Protein AF-A0A7X0C9V2-F1 (afdb_monomer)

Solvent-accessible surface area (backbone atoms only — not comparable to full-atom values): 4801 Å² total; per-residue (Å²): 130,86,84,78,96,76,79,85,66,94,59,49,65,71,46,71,50,81,74,87,59,64,92,68,77,88,78,78,70,92,72,70,63,44,61,44,33,38,36,44,26,69,55,99,90,50,77,48,92,43,62,55,89,8,38,36,39,35,31,33,35,81,86,70,82,48,79,47,77,50,68,44,48,114

Organism: NCBI:txid1124761

Structure (mmCIF, N/CA/C/O backbone):
data_AF-A0A7X0C9V2-F1
#
_entry.id   AF-A0A7X0C9V2-F1
#
loop_
_atom_site.group_PDB
_atom_site.id
_atom_site.type_symbol
_atom_site.label_atom_id
_atom_site.label_alt_id
_atom_site.label_comp_id
_atom_site.label_asym_id
_atom_site.label_entity_id
_atom_site.label_seq_id
_atom_site.pdbx_PDB_ins_code
_atom_site.Cartn_x
_atom_site.Cartn_y
_atom_site.Cartn_z
_atom_site.occupancy
_atom_site.B_iso_or_equiv
_atom_site.auth_seq_id
_atom_site.auth_comp_id
_atom_site.auth_asym_id
_atom_site.auth_atom_id
_atom_site.pdbx_PDB_model_num
ATOM 1 N N . MET A 1 1 ? -6.012 15.019 -28.547 1.00 34.38 1 MET A N 1
ATOM 2 C CA . MET A 1 1 ? -6.906 14.000 -27.958 1.00 34.38 1 MET A CA 1
ATOM 3 C C . MET A 1 1 ? -6.071 13.241 -26.941 1.00 34.38 1 MET A C 1
ATOM 5 O O . MET A 1 1 ? -5.053 12.719 -27.382 1.00 34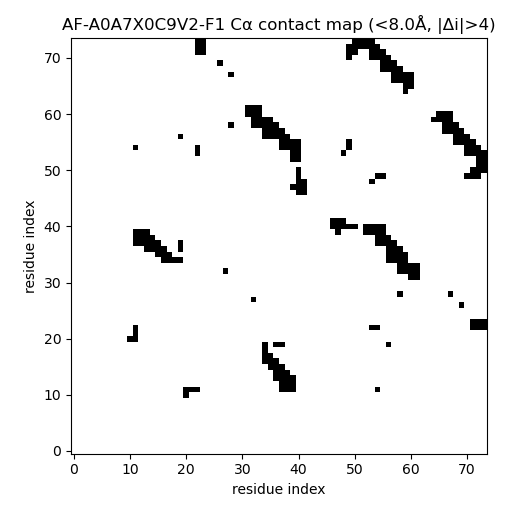.38 1 MET A O 1
ATOM 9 N N . PRO A 1 2 ? -6.370 13.241 -25.630 1.00 38.31 2 PRO A N 1
ATOM 10 C CA . PRO A 1 2 ? -5.587 12.426 -24.712 1.00 38.31 2 PRO A CA 1
ATOM 11 C C . PRO A 1 2 ? -5.926 10.957 -24.982 1.00 38.31 2 PRO A C 1
ATOM 13 O O . PRO A 1 2 ? -7.092 10.613 -25.192 1.00 38.31 2 PRO A O 1
ATOM 16 N N . ALA A 1 3 ? -4.893 10.127 -25.090 1.00 41.97 3 ALA A N 1
ATOM 17 C CA . ALA A 1 3 ? -5.035 8.713 -25.384 1.00 41.97 3 ALA A CA 1
ATOM 18 C C . ALA A 1 3 ? -5.756 8.004 -24.230 1.00 41.97 3 ALA A C 1
ATOM 20 O O . ALA A 1 3 ? -5.469 8.210 -23.055 1.00 41.97 3 ALA A O 1
ATOM 21 N N . SER A 1 4 ? -6.727 7.178 -24.595 1.00 57.34 4 SER A N 1
ATOM 22 C CA . SER A 1 4 ? -7.461 6.292 -23.707 1.00 57.34 4 SER A CA 1
ATOM 23 C C . SER A 1 4 ? -6.625 5.054 -23.354 1.00 57.34 4 SER A C 1
ATOM 25 O O . SER A 1 4 ? -6.205 4.330 -24.252 1.00 57.34 4 SER A O 1
ATOM 27 N N . HIS A 1 5 ? -6.477 4.783 -22.055 1.00 45.72 5 HIS A N 1
ATOM 28 C CA . HIS A 1 5 ? -6.252 3.469 -21.422 1.00 45.72 5 HIS A CA 1
ATOM 29 C C . HIS A 1 5 ? -4.954 2.668 -21.694 1.00 45.72 5 HIS A C 1
ATOM 31 O O . HIS A 1 5 ? -4.821 1.589 -21.131 1.00 45.72 5 HIS A O 1
ATOM 37 N N . ALA A 1 6 ? -3.984 3.128 -22.488 1.00 41.75 6 ALA A N 1
ATOM 38 C CA . ALA A 1 6 ? -2.820 2.290 -22.823 1.00 41.75 6 ALA A CA 1
ATOM 39 C C . ALA A 1 6 ? -1.489 3.055 -22.880 1.00 41.75 6 ALA A C 1
ATOM 41 O O . ALA A 1 6 ? -0.875 3.174 -23.936 1.00 41.75 6 ALA A O 1
ATOM 42 N N . GLU A 1 7 ? -1.025 3.517 -21.724 1.00 42.56 7 GLU A N 1
ATOM 43 C CA . GLU A 1 7 ? 0.405 3.543 -21.410 1.00 42.56 7 GLU A CA 1
ATOM 44 C C . GLU A 1 7 ? 0.574 2.510 -20.294 1.00 42.56 7 GLU A C 1
ATOM 46 O O . GLU A 1 7 ? 0.254 2.779 -19.141 1.00 42.56 7 GLU A O 1
ATOM 51 N N . LEU A 1 8 ? 0.908 1.267 -20.653 1.00 43.88 8 LEU A N 1
ATOM 52 C CA . LEU A 1 8 ? 1.084 0.179 -19.689 1.00 43.88 8 LEU A CA 1
ATOM 53 C C . LEU A 1 8 ? 2.408 0.390 -18.944 1.00 43.88 8 LEU A C 1
ATOM 55 O O . LEU A 1 8 ? 3.397 -0.282 -19.229 1.00 43.88 8 LEU A O 1
ATOM 59 N N . GLY A 1 9 ? 2.425 1.342 -18.011 1.00 50.91 9 GLY A N 1
ATOM 60 C CA . GLY A 1 9 ? 3.283 1.224 -16.839 1.00 50.91 9 GLY A CA 1
ATOM 61 C C . GLY A 1 9 ? 2.923 -0.077 -16.125 1.00 50.91 9 GLY A C 1
ATOM 62 O O . GLY A 1 9 ? 1.77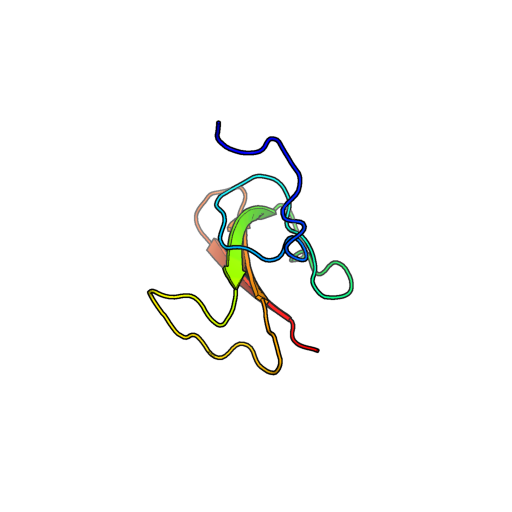7 -0.531 -16.186 1.00 50.91 9 GLY A O 1
ATOM 63 N N . GLU A 1 10 ? 3.885 -0.713 -15.470 1.00 62.75 10 GLU A N 1
ATOM 64 C CA . GLU A 1 10 ? 3.757 -2.052 -14.875 1.00 62.75 10 GLU A CA 1
ATOM 65 C C . GLU A 1 10 ? 2.758 -2.121 -13.689 1.00 62.75 10 GLU A C 1
ATOM 67 O O . GLU A 1 10 ? 2.663 -3.114 -12.974 1.00 62.75 10 GLU A O 1
ATOM 72 N N . GLY A 1 11 ? 1.947 -1.076 -13.500 1.00 81.31 11 GLY A N 1
ATOM 73 C CA . GLY A 1 11 ? 0.916 -0.973 -12.479 1.00 81.31 11 GLY A CA 1
ATOM 74 C C . GLY A 1 11 ? 1.469 -0.598 -11.107 1.00 81.31 11 GLY A C 1
ATOM 75 O O . GLY A 1 11 ? 0.717 -0.627 -10.134 1.00 81.31 11 GLY A O 1
ATOM 76 N N . TRP A 1 12 ? 2.738 -0.209 -11.007 1.00 88.62 12 TRP A N 1
ATOM 77 C CA . TRP A 1 12 ? 3.382 0.149 -9.740 1.00 88.62 12 TRP A CA 1
ATOM 78 C C . TRP A 1 12 ? 3.374 1.645 -9.415 1.00 88.62 12 TRP A C 1
ATOM 80 O O . TRP A 1 12 ? 3.853 2.028 -8.351 1.00 88.62 12 TRP A O 1
ATOM 90 N N . ASP A 1 13 ? 2.717 2.461 -10.243 1.00 90.31 13 ASP A N 1
ATOM 91 C CA . ASP A 1 13 ? 2.590 3.904 -10.026 1.00 90.31 13 ASP A CA 1
ATOM 92 C C . ASP A 1 13 ? 2.020 4.262 -8.646 1.00 90.31 13 ASP A C 1
ATOM 94 O O . ASP A 1 13 ? 1.197 3.543 -8.055 1.00 90.31 13 ASP A O 1
ATOM 98 N N . ASN A 1 14 ? 2.384 5.458 -8.193 1.00 93.31 14 ASN A N 1
ATOM 99 C CA . ASN A 1 14 ? 1.873 6.079 -6.979 1.00 93.31 14 ASN A CA 1
ATOM 100 C C . ASN A 1 14 ? 0.344 6.174 -6.996 1.00 93.31 14 ASN A C 1
ATOM 102 O O . ASN A 1 14 ? -0.251 6.756 -7.904 1.00 93.31 14 ASN A O 1
ATOM 106 N N . ARG A 1 15 ? -0.318 5.644 -5.962 1.00 93.81 15 ARG A N 1
ATOM 107 C CA . ARG A 1 15 ? -1.785 5.727 -5.841 1.00 93.81 15 ARG A CA 1
ATOM 108 C C . ARG A 1 15 ? -2.267 5.659 -4.404 1.00 93.81 15 ARG A C 1
ATOM 110 O O . ARG A 1 15 ? -1.602 5.108 -3.531 1.00 93.81 15 ARG A O 1
ATOM 117 N N . LEU A 1 16 ? -3.488 6.153 -4.211 1.00 95.56 16 LEU A N 1
ATOM 118 C CA . LEU A 1 16 ? -4.261 6.043 -2.979 1.00 95.56 16 LEU A CA 1
ATOM 119 C C . LEU A 1 16 ? -5.484 5.141 -3.209 1.00 95.56 16 LEU A C 1
ATOM 121 O O . LEU A 1 16 ? -6.214 5.318 -4.184 1.00 95.56 16 LEU A O 1
ATOM 125 N N . GLY A 1 17 ? -5.741 4.227 -2.278 1.00 92.75 17 GLY A N 1
ATOM 126 C CA . GLY A 1 17 ? -6.893 3.330 -2.261 1.00 92.75 17 GLY A CA 1
ATOM 127 C C . GLY A 1 17 ? -6.896 2.267 -3.364 1.00 92.75 17 GLY A C 1
ATOM 128 O O . GLY A 1 17 ? -5.935 2.094 -4.110 1.00 92.75 17 GLY A O 1
ATOM 129 N N . GLY A 1 18 ? -8.008 1.533 -3.456 1.00 93.31 18 GLY A N 1
ATOM 130 C CA . GLY A 1 18 ? -8.163 0.416 -4.388 1.00 93.31 18 GLY A CA 1
ATOM 131 C C . GLY A 1 18 ? -7.485 -0.857 -3.883 1.00 93.31 18 GLY A C 1
ATOM 132 O O . GLY A 1 18 ? -7.578 -1.187 -2.701 1.00 93.31 18 GLY A O 1
ATOM 133 N N . SER A 1 19 ? -6.822 -1.574 -4.786 1.00 93.88 19 SER A N 1
ATOM 134 C CA . SER A 1 19 ? -6.061 -2.784 -4.468 1.00 93.88 19 SER A CA 1
ATOM 135 C C . SER A 1 19 ? -4.590 -2.587 -4.840 1.00 93.88 19 SER A C 1
ATOM 137 O O . SER A 1 19 ? -4.312 -1.952 -5.865 1.00 93.88 19 SER A O 1
ATOM 139 N N . PRO A 1 20 ? -3.652 -3.115 -4.034 1.00 95.25 20 PRO A N 1
ATOM 140 C CA . PRO A 1 20 ? -2.237 -3.062 -4.367 1.00 95.25 20 PRO A CA 1
ATOM 141 C C . PRO A 1 20 ? -1.978 -3.825 -5.665 1.00 95.25 20 PRO A C 1
ATOM 143 O O . PRO A 1 20 ? -2.575 -4.871 -5.918 1.00 95.25 20 PRO A O 1
ATOM 146 N N . THR A 1 21 ? -1.076 -3.304 -6.489 1.00 95.12 21 THR A N 1
ATOM 147 C CA . THR A 1 21 ? -0.433 -4.096 -7.541 1.00 95.12 21 THR A CA 1
ATOM 148 C C . THR A 1 21 ? 0.889 -4.590 -6.987 1.00 95.12 21 THR A C 1
ATOM 150 O O . THR A 1 21 ? 1.807 -3.801 -6.807 1.00 95.12 21 THR A O 1
ATOM 153 N N . TRP A 1 22 ? 0.959 -5.875 -6.651 1.00 94.88 22 TRP A N 1
ATOM 154 C CA . TRP A 1 22 ? 2.148 -6.461 -6.041 1.00 94.88 22 TRP A CA 1
ATOM 155 C C . TRP A 1 22 ? 3.304 -6.543 -7.042 1.00 94.88 22 TRP A C 1
ATOM 157 O O . TRP A 1 22 ? 3.096 -6.846 -8.217 1.00 94.88 22 TRP A O 1
ATOM 167 N N . LEU A 1 23 ? 4.520 -6.249 -6.577 1.00 94.25 23 LEU A N 1
ATOM 168 C CA . LEU A 1 23 ? 5.752 -6.415 -7.355 1.00 94.25 23 LEU A CA 1
ATOM 169 C C . LEU A 1 23 ? 6.142 -7.899 -7.420 1.00 94.25 23 LEU A C 1
ATOM 171 O O . LEU A 1 23 ? 6.615 -8.384 -8.445 1.00 94.25 23 LEU A O 1
ATOM 175 N N . ARG A 1 24 ? 5.930 -8.623 -6.316 1.00 92.94 24 ARG A N 1
ATOM 176 C CA . ARG A 1 24 ? 6.152 -10.066 -6.185 1.00 92.94 24 ARG A CA 1
ATOM 177 C C . ARG A 1 24 ? 4.857 -10.760 -5.747 1.00 92.94 24 ARG A C 1
ATOM 179 O O . ARG A 1 24 ? 3.782 -10.440 -6.246 1.00 92.94 24 ARG A O 1
ATOM 186 N N . ASP A 1 25 ? 4.963 -11.728 -4.841 1.00 95.88 25 ASP A N 1
ATOM 187 C CA . ASP A 1 25 ? 3.818 -12.397 -4.234 1.00 95.88 25 ASP A CA 1
ATOM 188 C C . ASP A 1 25 ? 3.059 -11.451 -3.291 1.00 95.88 25 ASP A C 1
ATOM 190 O O . ASP A 1 25 ? 3.617 -10.488 -2.752 1.00 95.88 25 ASP A O 1
ATOM 194 N N . GLU A 1 26 ? 1.776 -11.740 -3.077 1.00 95.94 26 GLU A N 1
ATOM 195 C CA . GLU A 1 26 ? 0.941 -10.956 -2.171 1.00 95.94 26 GLU A CA 1
ATOM 196 C C . GLU A 1 26 ? 1.455 -11.046 -0.730 1.00 95.94 26 GLU A C 1
ATOM 198 O O . GLU A 1 26 ? 1.667 -12.137 -0.197 1.00 95.94 26 GLU A O 1
ATOM 203 N N . GLU A 1 27 ? 1.597 -9.898 -0.068 1.00 95.38 27 GLU A N 1
ATOM 204 C CA . GLU A 1 27 ? 2.107 -9.826 1.304 1.00 95.38 27 GLU A CA 1
ATOM 205 C C . GLU A 1 27 ? 1.236 -8.914 2.171 1.00 95.38 27 GLU A C 1
ATOM 207 O O . GLU A 1 27 ? 1.648 -7.868 2.678 1.00 95.38 27 GLU A O 1
ATOM 212 N N . TYR A 1 28 ? -0.026 -9.309 2.333 1.00 95.38 28 TYR A N 1
ATOM 213 C CA . TYR A 1 28 ? -0.929 -8.616 3.244 1.00 95.38 28 TYR A CA 1
ATOM 214 C C . TYR A 1 28 ? -0.499 -8.821 4.705 1.00 95.38 28 TYR A C 1
ATOM 216 O O . TYR A 1 28 ? -0.180 -9.946 5.107 1.00 95.38 28 TYR A O 1
ATOM 224 N N . PRO A 1 29 ? -0.555 -7.776 5.551 1.00 94.62 29 PRO A N 1
ATOM 225 C CA . PRO A 1 29 ? -0.385 -7.958 6.983 1.00 94.62 29 PRO A CA 1
ATOM 226 C C . PRO A 1 29 ? -1.454 -8.902 7.547 1.00 94.62 29 PRO A C 1
ATOM 228 O O . PRO A 1 29 ? -2.624 -8.829 7.177 1.00 94.62 29 PRO A O 1
ATOM 231 N N . LEU A 1 30 ? -1.074 -9.758 8.500 1.00 93.62 30 LEU A N 1
ATOM 232 C CA . LEU A 1 30 ? -2.031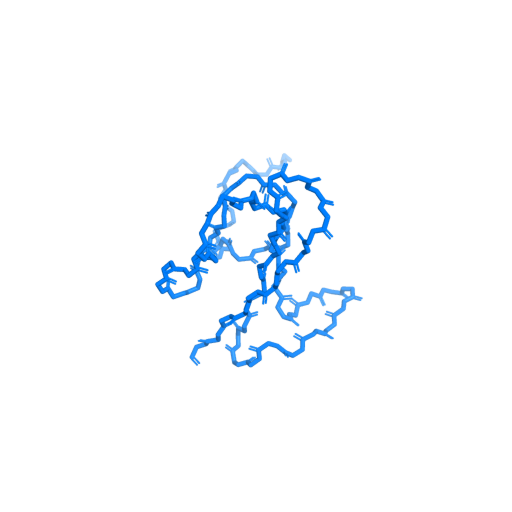 -10.646 9.166 1.00 93.62 30 LEU A CA 1
ATOM 233 C C . LEU A 1 30 ? -3.090 -9.838 9.937 1.00 93.62 30 LEU A C 1
ATOM 235 O O . LEU A 1 30 ? -2.746 -8.993 10.775 1.00 93.62 30 LEU A O 1
ATOM 239 N N . GLY A 1 31 ? -4.364 -10.151 9.693 1.00 93.31 31 GLY A N 1
ATOM 240 C CA . GLY A 1 31 ? -5.527 -9.528 10.329 1.00 93.31 31 GLY A CA 1
ATOM 241 C C . GLY A 1 31 ? -6.386 -8.728 9.350 1.00 93.31 31 GLY A C 1
ATOM 242 O O . GLY A 1 31 ? -6.219 -8.834 8.138 1.00 93.31 31 GLY A O 1
ATOM 243 N N . ASP A 1 32 ? -7.300 -7.928 9.894 1.00 95.38 32 ASP A N 1
ATOM 244 C CA . ASP A 1 32 ? -8.188 -7.068 9.109 1.00 95.38 32 ASP A CA 1
ATOM 245 C C . ASP A 1 32 ? -7.511 -5.714 8.848 1.00 95.38 32 ASP A C 1
ATOM 247 O O . ASP A 1 32 ? -7.436 -4.842 9.724 1.00 95.38 32 ASP A O 1
ATOM 251 N N . TRP A 1 33 ? -6.981 -5.569 7.635 1.00 97.12 33 TRP A N 1
ATOM 252 C CA . TRP A 1 33 ? -6.229 -4.401 7.186 1.00 97.12 33 TRP A CA 1
ATOM 253 C C . TRP A 1 33 ? -6.820 -3.848 5.897 1.00 97.12 33 TRP A C 1
ATOM 255 O O . TRP A 1 33 ? -7.120 -4.586 4.962 1.00 97.12 33 TRP A O 1
ATOM 265 N N . THR A 1 34 ? -6.944 -2.525 5.828 1.00 97.06 34 THR A N 1
ATOM 266 C CA . THR A 1 34 ? -7.358 -1.817 4.615 1.00 97.06 34 THR A CA 1
ATOM 267 C C . THR A 1 34 ? -6.132 -1.262 3.909 1.00 97.06 34 THR A C 1
ATOM 269 O O . THR A 1 34 ? -5.327 -0.560 4.520 1.00 97.06 34 THR A O 1
ATOM 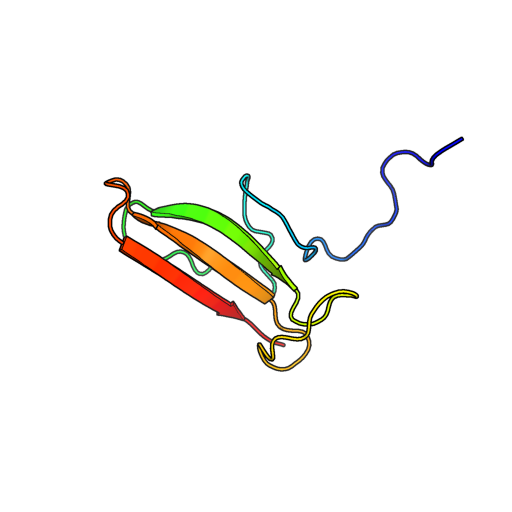272 N N . PHE A 1 35 ? -5.993 -1.556 2.618 1.00 97.75 35 PHE A N 1
ATOM 273 C CA . PHE A 1 35 ? -4.979 -0.925 1.779 1.00 97.75 35 PHE A CA 1
ATOM 274 C C . PHE A 1 35 ? -5.259 0.575 1.634 1.00 97.75 35 PHE A C 1
ATOM 276 O O . PHE A 1 35 ? -6.382 0.974 1.319 1.00 97.75 35 PHE A O 1
ATOM 283 N N . LEU A 1 36 ? -4.237 1.402 1.851 1.00 97.88 36 LEU A N 1
ATOM 284 C CA . LEU A 1 36 ? -4.342 2.854 1.742 1.00 97.88 36 LEU A CA 1
ATOM 285 C C . LEU A 1 36 ? -3.601 3.425 0.546 1.00 97.88 36 LEU A C 1
ATOM 287 O O . LEU A 1 36 ? -4.115 4.355 -0.067 1.00 97.88 36 LEU A O 1
ATOM 291 N N . PHE A 1 37 ? -2.394 2.948 0.249 1.00 96.94 37 PHE A N 1
ATOM 292 C CA . PHE A 1 37 ? -1.576 3.525 -0.813 1.0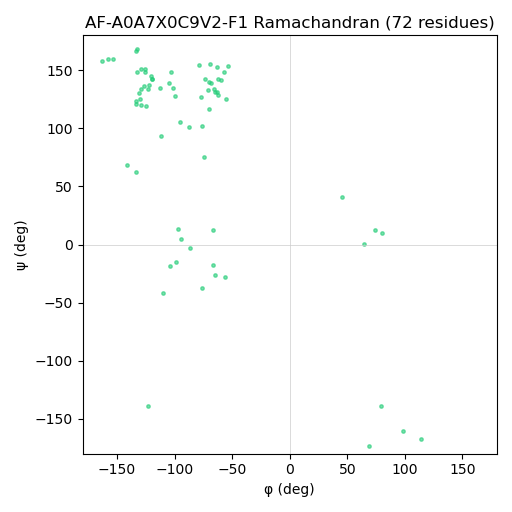0 96.94 37 PHE A CA 1
ATOM 293 C C . PHE A 1 37 ? -0.444 2.597 -1.245 1.00 96.94 37 PHE A C 1
ATOM 295 O O . PHE A 1 37 ? -0.002 1.754 -0.465 1.00 96.94 37 PHE A O 1
ATOM 302 N N . GLN A 1 38 ? 0.066 2.805 -2.458 1.00 96.38 38 GLN A N 1
ATOM 303 C CA . GLN A 1 38 ? 1.372 2.291 -2.884 1.00 96.38 38 GLN A CA 1
ATOM 304 C C . GLN A 1 38 ? 2.241 3.435 -3.409 1.00 96.38 38 GLN A C 1
ATOM 306 O O . GLN A 1 38 ? 1.708 4.433 -3.906 1.00 96.38 38 GLN A O 1
ATOM 311 N N . LEU A 1 39 ? 3.555 3.273 -3.270 1.00 95.56 39 LEU A N 1
ATOM 312 C CA . LEU A 1 39 ? 4.577 4.214 -3.715 1.00 95.56 39 LEU A CA 1
ATOM 313 C C . LEU A 1 39 ? 5.653 3.485 -4.519 1.00 95.56 39 LEU A C 1
ATOM 315 O O . LEU A 1 39 ? 6.213 2.500 -4.038 1.00 95.56 39 LEU A O 1
ATOM 319 N N . GLU A 1 40 ? 5.977 4.004 -5.694 1.00 92.25 40 GLU A N 1
ATOM 320 C CA . GLU A 1 40 ? 7.178 3.634 -6.437 1.00 92.25 40 GLU A CA 1
ATOM 321 C C . GLU A 1 40 ? 8.417 4.243 -5.757 1.00 92.25 40 GLU A C 1
ATOM 323 O O . GLU A 1 40 ? 8.381 5.363 -5.253 1.00 92.25 40 GLU A O 1
ATOM 328 N N . GLY A 1 41 ? 9.540 3.521 -5.719 1.00 87.94 41 GLY A N 1
ATOM 329 C CA . GLY A 1 41 ? 10.766 4.022 -5.084 1.00 87.94 41 GLY A CA 1
ATOM 330 C C . GLY A 1 41 ? 11.409 5.228 -5.785 1.00 87.94 41 GLY A C 1
ATOM 331 O O . GLY A 1 41 ? 12.221 5.939 -5.184 1.00 87.94 41 GLY A O 1
ATOM 332 N N . ARG A 1 42 ? 11.057 5.486 -7.047 1.00 84.31 42 ARG A N 1
ATOM 333 C CA . ARG A 1 42 ? 11.541 6.633 -7.819 1.00 84.31 42 ARG A CA 1
ATOM 334 C C . ARG A 1 42 ? 10.386 7.312 -8.532 1.00 84.31 42 ARG A C 1
ATOM 336 O O . ARG A 1 42 ? 9.743 6.709 -9.373 1.00 84.31 42 ARG A O 1
ATOM 343 N N . ASP A 1 43 ? 10.189 8.582 -8.224 1.00 80.62 43 ASP A N 1
ATOM 344 C CA . ASP A 1 43 ? 9.222 9.454 -8.879 1.00 80.62 43 ASP A CA 1
ATOM 345 C C . ASP A 1 43 ? 9.909 10.784 -9.238 1.00 80.62 43 ASP A C 1
ATOM 347 O O . ASP A 1 43 ? 11.024 11.068 -8.793 1.00 80.62 43 ASP A O 1
ATOM 351 N N . GLU A 1 44 ? 9.268 11.627 -10.049 1.00 84.31 44 GLU A N 1
ATOM 352 C CA . GLU A 1 44 ? 9.818 12.942 -10.392 1.00 84.31 44 GLU A CA 1
ATOM 353 C C . GLU A 1 44 ? 9.924 13.889 -9.180 1.00 84.31 44 GLU A C 1
ATOM 355 O O . GLU A 1 44 ? 10.776 14.782 -9.165 1.00 84.31 44 GLU A O 1
ATOM 360 N N . PHE A 1 45 ? 9.091 13.694 -8.149 1.00 86.38 45 PHE A N 1
ATOM 361 C CA . PHE A 1 45 ? 9.035 14.570 -6.975 1.00 86.38 45 PHE A CA 1
ATOM 362 C C . PHE A 1 45 ? 9.815 14.054 -5.766 1.00 86.38 45 PHE A C 1
ATOM 364 O O . PHE A 1 45 ? 10.045 14.818 -4.822 1.00 86.38 45 PHE A O 1
ATOM 371 N N . TYR A 1 46 ? 10.198 12.777 -5.754 1.00 87.25 46 TYR A N 1
ATOM 372 C CA . TYR A 1 46 ? 10.869 12.168 -4.613 1.00 87.25 46 TYR A CA 1
ATOM 373 C C . TYR A 1 46 ? 11.673 10.921 -4.993 1.00 87.25 46 TYR A C 1
ATOM 375 O O . TYR A 1 46 ? 11.406 10.244 -5.980 1.00 87.25 46 TYR A O 1
ATOM 383 N N . GLU A 1 47 ? 12.626 10.572 -4.131 1.00 88.31 47 GLU A N 1
ATOM 384 C CA . GLU A 1 47 ? 13.337 9.299 -4.195 1.00 88.31 47 GLU A CA 1
ATOM 385 C C . GLU A 1 47 ? 13.303 8.641 -2.813 1.00 88.31 47 GLU A C 1
ATOM 387 O O . GLU A 1 47 ? 13.776 9.211 -1.825 1.00 88.31 47 GLU A O 1
ATOM 392 N N . VAL A 1 48 ? 12.726 7.439 -2.739 1.00 91.62 48 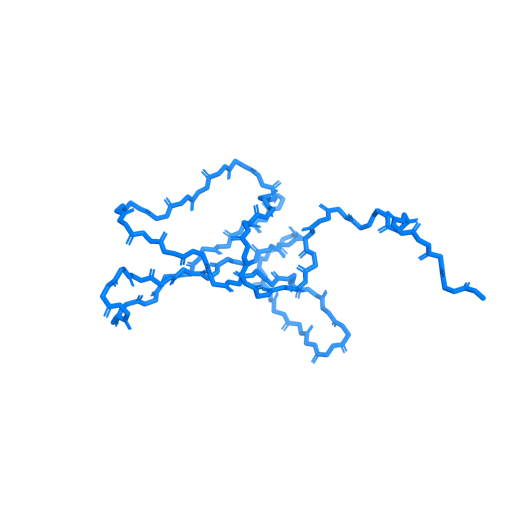VAL A N 1
ATOM 393 C CA . VAL A 1 48 ? 12.745 6.594 -1.543 1.00 91.62 48 VAL A CA 1
ATOM 394 C C . VAL A 1 48 ? 13.316 5.239 -1.926 1.00 91.62 48 VAL A C 1
ATOM 396 O O . VAL A 1 48 ? 12.775 4.510 -2.749 1.00 91.62 48 VAL A O 1
ATOM 399 N N . ASN A 1 49 ? 14.429 4.871 -1.302 1.00 92.38 49 ASN A N 1
ATOM 400 C CA . ASN A 1 49 ? 15.081 3.609 -1.611 1.00 92.38 49 ASN A CA 1
ATOM 401 C C . ASN A 1 49 ? 14.328 2.428 -0.971 1.00 92.38 49 ASN A C 1
ATOM 403 O O . ASN A 1 49 ? 14.488 2.163 0.221 1.00 92.38 49 ASN A O 1
ATOM 407 N N . PHE A 1 50 ? 13.549 1.707 -1.779 1.00 94.06 50 PHE A N 1
ATOM 408 C CA . PHE A 1 50 ? 12.914 0.432 -1.419 1.00 94.06 50 PHE A CA 1
ATOM 409 C C . PHE A 1 50 ? 13.702 -0.796 -1.906 1.00 94.06 50 PHE A C 1
ATOM 411 O O . PHE A 1 50 ? 13.175 -1.902 -1.876 1.00 94.06 50 PHE A O 1
ATOM 418 N N . GLY A 1 51 ? 14.955 -0.628 -2.339 1.00 92.12 51 GLY A N 1
ATOM 419 C CA . GLY A 1 51 ? 15.758 -1.663 -2.994 1.00 92.12 51 GLY A CA 1
AT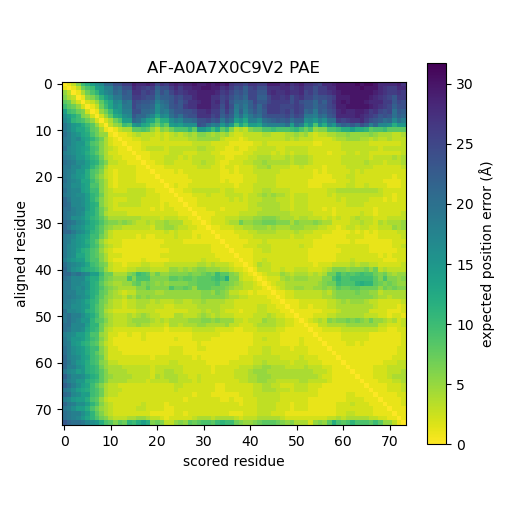OM 420 C C . GLY A 1 51 ? 15.744 -1.542 -4.520 1.00 92.12 51 GLY A C 1
ATOM 421 O O . GLY A 1 51 ? 15.466 -0.473 -5.065 1.00 92.12 51 GLY A O 1
ATOM 422 N N . ASP A 1 52 ? 16.083 -2.631 -5.214 1.00 89.44 52 ASP A N 1
ATOM 423 C CA . ASP A 1 52 ? 16.102 -2.664 -6.680 1.00 89.44 52 ASP A CA 1
ATOM 424 C C . ASP A 1 52 ? 14.678 -2.611 -7.250 1.00 89.44 52 ASP A C 1
ATOM 426 O O . ASP A 1 52 ? 13.867 -3.493 -6.966 1.00 89.44 52 ASP A O 1
ATOM 430 N N . ALA A 1 53 ? 14.371 -1.543 -7.995 1.00 87.62 53 ALA A N 1
ATOM 431 C CA . ALA A 1 53 ? 13.040 -1.258 -8.547 1.00 87.62 53 ALA A CA 1
ATOM 432 C C . ALA A 1 53 ? 11.886 -1.457 -7.533 1.00 87.62 53 ALA A C 1
ATOM 434 O O . ALA A 1 53 ? 10.850 -2.036 -7.850 1.00 87.62 53 ALA A O 1
ATOM 435 N N . GLY A 1 54 ? 12.093 -1.034 -6.279 1.00 93.94 54 GLY A N 1
ATOM 436 C CA . GLY A 1 54 ? 11.186 -1.382 -5.187 1.00 93.94 54 GLY A CA 1
ATOM 437 C C . GLY A 1 54 ? 9.896 -0.558 -5.114 1.00 93.94 54 GLY A C 1
ATOM 438 O O . GLY A 1 54 ? 9.850 0.607 -5.514 1.00 93.94 54 GLY A O 1
ATOM 439 N N . VAL A 1 55 ? 8.865 -1.167 -4.522 1.00 95.94 55 VAL A N 1
ATOM 440 C CA . VAL A 1 55 ? 7.524 -0.595 -4.320 1.00 95.94 55 VAL A CA 1
ATOM 441 C C . VAL A 1 55 ? 7.117 -0.760 -2.858 1.00 95.94 55 VAL A C 1
ATOM 443 O O . VAL A 1 55 ? 7.272 -1.836 -2.273 1.00 95.94 55 VAL A O 1
ATOM 446 N N . GLY A 1 56 ? 6.590 0.308 -2.265 1.00 96.81 56 GLY A N 1
ATOM 447 C CA . GLY A 1 56 ? 6.060 0.336 -0.905 1.00 96.81 56 GLY A CA 1
ATOM 448 C C . GLY A 1 56 ? 4.534 0.307 -0.865 1.00 96.81 56 GLY A C 1
ATOM 449 O O . GLY A 1 56 ? 3.883 0.880 -1.732 1.00 96.81 56 GLY A O 1
ATOM 450 N N . TYR A 1 57 ? 3.960 -0.298 0.174 1.00 98.06 57 TYR A N 1
ATOM 451 C CA . TYR A 1 57 ? 2.523 -0.495 0.369 1.00 98.06 57 TYR A CA 1
ATOM 452 C C . TYR A 1 57 ? 2.124 -0.117 1.798 1.00 98.06 57 TYR A C 1
ATOM 454 O O . TYR A 1 57 ? 2.653 -0.656 2.774 1.00 98.06 57 TYR A O 1
ATOM 462 N N . GLY A 1 58 ? 1.173 0.805 1.924 1.00 98.19 58 GLY A N 1
ATOM 463 C CA . GLY A 1 58 ? 0.626 1.267 3.193 1.00 98.19 58 GLY A CA 1
ATOM 464 C C . GLY A 1 58 ? -0.731 0.643 3.506 1.00 98.19 58 GLY A C 1
ATOM 465 O O . GLY A 1 58 ? -1.631 0.622 2.664 1.00 98.19 58 GLY A O 1
ATOM 466 N N . PHE A 1 59 ? -0.899 0.201 4.749 1.00 98.44 59 P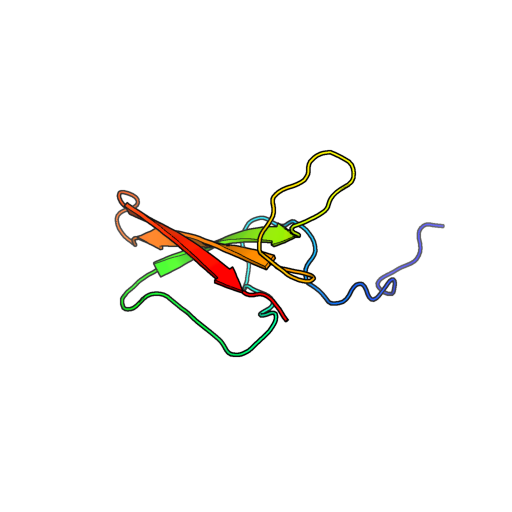HE A N 1
ATOM 467 C CA . PHE A 1 59 ? -2.121 -0.402 5.274 1.00 98.44 59 PHE A CA 1
ATOM 468 C C . PHE A 1 59 ? -2.552 0.271 6.576 1.00 98.44 59 PHE A C 1
ATOM 470 O O . PHE A 1 59 ? -1.713 0.733 7.351 1.00 98.44 59 PHE A O 1
ATOM 477 N N . LEU A 1 60 ? -3.856 0.268 6.842 1.00 98.12 60 LEU A N 1
ATOM 478 C CA . LEU A 1 60 ? -4.464 0.781 8.069 1.00 98.12 60 LEU A CA 1
ATOM 479 C C . LEU A 1 60 ? -5.279 -0.311 8.757 1.00 98.12 60 LEU A C 1
ATOM 481 O O . LEU A 1 60 ? -6.008 -1.052 8.093 1.00 98.12 60 LEU A O 1
ATOM 485 N N . SER A 1 61 ? -5.164 -0.402 10.079 1.00 97.25 61 SER A N 1
ATOM 486 C CA . SER A 1 61 ? -5.978 -1.311 10.882 1.00 97.25 61 SER A CA 1
ATOM 487 C C . SER A 1 61 ? -7.459 -0.947 10.778 1.00 97.25 61 SER A C 1
ATOM 489 O O . SER A 1 61 ? -7.814 0.218 10.590 1.00 97.25 61 SER A O 1
ATOM 491 N N . ALA A 1 62 ? -8.348 -1.927 10.953 1.00 95.88 62 ALA A N 1
ATOM 492 C CA . ALA A 1 62 ? -9.795 -1.693 10.905 1.00 95.88 6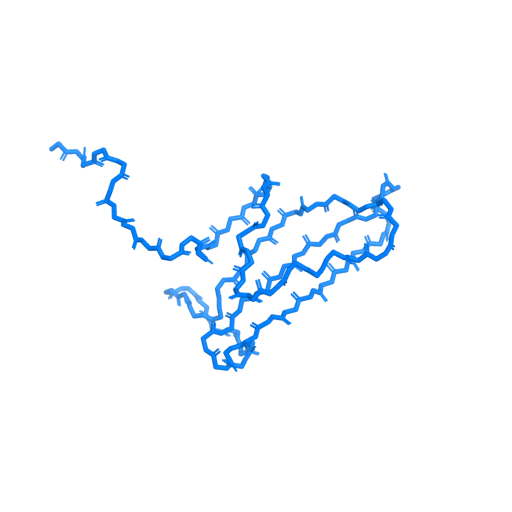2 ALA A CA 1
ATOM 493 C C . ALA A 1 62 ? -10.300 -0.624 11.899 1.00 95.88 62 ALA A C 1
ATOM 495 O O . ALA A 1 62 ? -11.301 0.039 11.635 1.00 95.88 62 ALA A O 1
ATOM 496 N N . ASP A 1 63 ? -9.617 -0.429 13.033 1.00 96.44 63 ASP A N 1
ATOM 497 C CA . ASP A 1 63 ? -9.949 0.611 14.016 1.00 96.44 63 ASP A CA 1
ATOM 498 C C . ASP A 1 63 ? -9.307 1.982 13.723 1.00 96.44 63 ASP A C 1
ATOM 500 O O . ASP A 1 63 ? -9.558 2.946 14.451 1.00 96.44 63 ASP A O 1
ATOM 504 N N . GLY A 1 64 ? -8.489 2.073 12.672 1.00 96.00 64 GLY A N 1
ATOM 505 C CA . GLY A 1 64 ? -7.833 3.294 12.219 1.00 96.00 64 GLY A CA 1
ATOM 506 C C . GLY A 1 64 ? -6.667 3.770 13.086 1.00 96.00 64 GLY A C 1
ATOM 507 O O . GLY A 1 64 ? -6.253 4.920 12.942 1.00 96.00 64 GLY A O 1
ATOM 508 N N . LYS A 1 65 ? -6.158 2.946 14.012 1.00 97.38 65 LYS A N 1
ATOM 509 C CA . LYS A 1 65 ? -5.157 3.370 15.010 1.00 97.38 65 LYS A CA 1
ATOM 510 C C . LYS A 1 65 ? -3.735 2.903 14.733 1.00 97.38 65 LYS A C 1
ATOM 512 O O . LYS A 1 65 ? -2.807 3.475 15.301 1.00 97.38 65 LYS A O 1
ATOM 517 N N . GLU A 1 66 ? -3.552 1.894 13.889 1.00 97.94 66 GLU A N 1
ATOM 518 C CA . GLU A 1 66 ? -2.239 1.371 13.520 1.00 97.94 66 GLU A CA 1
ATOM 519 C C . GLU A 1 66 ? -2.061 1.437 12.004 1.00 97.94 66 GLU A C 1
ATOM 521 O O . GLU A 1 66 ? -2.948 1.059 11.239 1.00 97.94 66 GLU A O 1
ATOM 526 N N . GLY A 1 67 ? -0.895 1.920 11.579 1.00 97.25 67 GLY A N 1
ATOM 527 C CA . GLY A 1 67 ? -0.446 1.846 10.197 1.00 97.25 67 GLY A CA 1
ATOM 528 C C . GLY A 1 67 ? 0.631 0.779 10.055 1.00 97.25 67 GLY A C 1
ATOM 529 O O . GLY A 1 67 ? 1.522 0.682 10.901 1.00 97.25 67 GLY A O 1
ATOM 530 N N . ARG A 1 68 ? 0.577 0.007 8.971 1.00 97.69 68 ARG A N 1
ATOM 531 C CA . ARG A 1 68 ? 1.650 -0.911 8.581 1.00 97.69 68 ARG A CA 1
ATOM 532 C C . ARG A 1 68 ? 2.168 -0.563 7.205 1.00 97.69 68 ARG A C 1
ATOM 534 O O . ARG A 1 68 ? 1.410 -0.148 6.334 1.00 97.69 68 ARG A O 1
ATOM 541 N N . PHE A 1 69 ? 3.467 -0.749 7.037 1.00 96.94 69 PHE A N 1
ATOM 542 C CA . PHE A 1 69 ? 4.158 -0.475 5.795 1.00 96.94 69 PHE A CA 1
ATOM 543 C C . PHE A 1 69 ? 4.999 -1.686 5.412 1.00 96.94 69 PHE A C 1
ATOM 545 O O . PHE A 1 69 ? 5.803 -2.159 6.216 1.00 96.94 69 PHE A O 1
ATOM 552 N N . VAL A 1 70 ? 4.779 -2.185 4.202 1.00 96.44 70 VAL A N 1
ATOM 553 C CA . VAL A 1 70 ? 5.509 -3.305 3.600 1.00 96.44 70 VAL A CA 1
ATOM 554 C C . VAL A 1 70 ? 6.174 -2.777 2.338 1.00 96.44 70 VAL A C 1
ATOM 556 O O . VAL A 1 70 ? 5.581 -1.957 1.644 1.00 96.44 70 VAL A O 1
ATOM 559 N N . TRP A 1 71 ? 7.385 -3.222 2.021 1.00 96.50 71 TRP A N 1
ATOM 560 C CA . TRP A 1 71 ? 8.015 -2.912 0.740 1.00 96.50 71 TRP A CA 1
ATOM 561 C C . TRP A 1 71 ? 8.603 -4.175 0.119 1.00 96.50 71 TRP A C 1
ATOM 563 O O . TRP A 1 71 ? 9.035 -5.084 0.828 1.00 96.50 71 TRP A O 1
ATOM 573 N N . GLN A 1 72 ? 8.607 -4.217 -1.209 1.00 95.94 72 GLN A N 1
ATOM 574 C CA . GLN A 1 72 ? 9.170 -5.301 -2.007 1.00 95.94 72 GLN A CA 1
ATOM 575 C C . GLN A 1 72 ? 10.175 -4.720 -3.000 1.00 95.94 72 GLN A C 1
ATOM 577 O O . GLN A 1 72 ? 9.997 -3.598 -3.466 1.00 95.94 72 GLN A O 1
ATOM 582 N N . CYS A 1 73 ? 11.204 -5.491 -3.337 1.00 94.00 73 CYS A N 1
ATOM 583 C CA . CYS A 1 73 ? 12.149 -5.201 -4.415 1.00 94.00 73 CYS A CA 1
ATOM 584 C C . CYS A 1 73 ? 12.368 -6.451 -5.271 1.00 94.00 73 CYS A C 1
ATOM 586 O O . CYS A 1 73 ? 11.976 -7.550 -4.855 1.00 94.00 73 CYS A O 1
ATOM 588 N N . ALA A 1 74 ? 12.973 -6.262 -6.446 1.00 82.75 74 ALA A N 1
ATOM 589 C CA . ALA A 1 74 ? 13.411 -7.348 -7.321 1.00 82.75 74 ALA A CA 1
ATOM 590 C C . ALA A 1 74 ? 14.451 -8.265 -6.648 1.00 82.75 74 ALA A C 1
ATOM 592 O O . ALA A 1 74 ? 15.226 -7.777 -5.787 1.00 82.75 74 ALA A O 1
#

Radius of gyration: 13.58 Å; Cα contacts (8 Å, |Δi|>4): 129; chains: 1; bounding box: 26×27×43 Å

pLDDT: mean 87.16, std 17.05, range [34.38, 98.44]

Secondary structure (DSSP, 8-state):
-PPPS-----S-S-EESS----SSS--PPSSSEEEEEEEESB-SS-B---STT-EEEEEEETTS--EEEEEE--

Mean predicted aligned error: 6.43 Å

Foldseek 3Di:
DPDPDDPDDVQQDKDFADDDDDPDDDDDDPDDKGWTIKHFQDDPVDHHPLDARKMKTWIAHPVRPDIDMDMDHD

Sequence (74 aa):
MPASHAELGEGWDNRLGGSPTWLRDEEYPLGDWTFLFQLEGRDEFYEVNFGDAGVGYGFLSADGKEGRFVWQCA

Nearest PDB structures (foldseek):
  1f97-assembly1_A  TM=5.273E-01  e=7.111E+00  Mus musculus
  1yby-assembly1_B  TM=3.680E-01  e=5.965E+00  Acetivibrio thermocellus